Protein AF-A0A452XG24-F1 (afdb_monomer)

Foldseek 3Di:
DDAFDDDDVDDDDPDDFAFDKAFLVLDDPPQWDKDWKQFCVLCVVVNDDSIDIFTGHSFMFTPDGDPQKAQGTKDFRPPPDDQDQDPGPDDDDRHGPPDRITGAWMDHQLDTGGRGDSVVDPDCSVVVVSVCSVVVNPPDDPVVVVPPPDDDDDDDDDDDDDDDDDDDD

Organism: Aegilops tauschii subsp. strangulata (NCBI:txid200361)

Sequence (169 aa):
MLPAGQKLGGQELVGGLDCTVHRNFFGSQLQSFETELSVPMLADKEGGSNTCRGVFIRAPAILEVGSDVEILAECPVPSGRPSITIPSAEGVEEEVYTKDRVIVAVRQGNILATAFHPELTSDCRWHRFFLDMDKESHPKAFSALSLSSSSRDSAGGSKTKPFDLPIFE

Nearest PDB structures (foldseek):
  2nv2-assembly1_T  TM=8.763E-01  e=1.292E-08  Bacillus subtilis
  2nv0-assembly2_B  TM=8.586E-01  e=1.665E-08  Bacillus subtilis
  1r9g-assembly2_B  TM=8.005E-01  e=5.656E-09  Bacillus subtilis
  2nv0-assembly1_A  TM=8.490E-01  e=4.317E-08  Bacillus subtilis
  2ywb-assembly3_A  TM=6.575E-01  e=6.510E-02  Thermus thermophilus HB8

Mean predicted aligned error: 14.89 Å

Secondary structure (DSSP, 8-state):
-PPS---TTPPPP-----EEEETTTT-SSSSEEEEEEE-HHHHHHH-S-SEEEEEEES--EEEEE-TTPEEEEEEEPPTT---EEE--SSSS--EEE--SEEEEEEEETTEEEESS-GGGSS--HHHHHHHHHHHHH-TTTGGGTTTS-----------PPPPPPPPP-

Radius of gyration: 23.49 Å; Cα contacts (8 Å, |Δi|>4): 229; chains: 1; bounding box: 41×51×76 Å

Solvent-accessible surface area (backbone atoms only — not comparable to full-atom values): 10954 Å² total; per-residue (Å²): 135,80,81,75,82,78,54,96,90,57,80,86,74,93,68,89,66,64,57,34,72,41,76,47,62,61,42,88,93,50,27,65,50,74,47,79,27,58,25,54,70,54,18,74,73,71,54,75,58,49,52,46,76,40,38,30,65,58,22,44,34,40,82,46,67,41,94,77,45,45,80,58,29,49,40,77,50,68,98,85,65,70,69,46,70,48,85,52,98,66,92,76,60,78,51,61,59,80,64,62,55,40,40,37,25,38,36,34,92,84,45,78,49,64,37,42,42,54,83,84,46,93,61,57,56,67,60,51,52,57,62,50,38,59,60,70,77,46,88,69,69,66,70,71,66,75,72,76,84,81,86,84,83,87,89,82,90,80,82,90,75,85,85,83,78,87,83,83,132

InterPro domains:
  IPR002161 Pyridoxal 5'-phosphate synthase subunit PdxT/SNO [PF01174] (15-133)
  IPR002161 Pyridoxal 5'-phosphate synthase subunit PdxT/SNO [PS51130] (1-135)
  IPR002161 Pyridoxal 5'-phosphate synthase subunit PdxT/SNO [PTHR31559] (6-138)
  IPR029062 Class I glutamine amidotransferase-like [G3DSA:3.40.50.880] (3-144)
  IPR029062 Class I glutamine amidotransferase-like [SSF52317] (6-135)

Structure (mmCIF, N/CA/C/O backbone):
data_AF-A0A452XG24-F1
#
_entry.id   AF-A0A452XG24-F1
#
loop_
_atom_site.group_PDB
_atom_site.id
_atom_site.type_symbol
_atom_site.label_atom_id
_atom_site.label_alt_id
_atom_site.label_comp_id
_atom_site.label_asym_id
_atom_site.label_entity_id
_atom_site.label_seq_id
_atom_site.pdbx_PDB_ins_code
_atom_site.Cartn_x
_atom_site.Cartn_y
_atom_site.Cartn_z
_atom_site.occupancy
_atom_site.B_iso_or_equiv
_atom_site.auth_seq_id
_atom_site.auth_comp_id
_atom_site.auth_asym_id
_atom_site.auth_atom_id
_atom_site.pdbx_PDB_model_num
ATOM 1 N N . MET A 1 1 ? -15.590 -16.238 10.259 1.00 35.38 1 MET A N 1
ATOM 2 C CA . MET A 1 1 ? -15.118 -15.244 11.241 1.00 35.38 1 MET A CA 1
ATOM 3 C C . MET A 1 1 ? -15.160 -13.906 10.521 1.00 35.38 1 MET A C 1
ATOM 5 O O . MET A 1 1 ? -14.538 -13.801 9.475 1.00 35.38 1 MET A O 1
ATOM 9 N N . LEU A 1 2 ? -16.046 -12.990 10.922 1.00 34.31 2 LEU A N 1
ATOM 10 C CA . LEU A 1 2 ? -16.217 -11.699 10.239 1.00 34.31 2 LEU A CA 1
ATOM 11 C C . LEU A 1 2 ? -15.075 -10.758 10.659 1.00 34.31 2 LEU A C 1
ATOM 13 O O . LEU A 1 2 ? -14.756 -10.746 11.848 1.00 34.31 2 LEU A O 1
ATOM 17 N N . PRO A 1 3 ? -14.477 -9.977 9.743 1.00 39.91 3 PRO A N 1
ATOM 18 C CA . PRO A 1 3 ? -13.479 -8.981 10.115 1.00 39.91 3 PRO A CA 1
ATOM 19 C C . PRO A 1 3 ? -14.131 -7.905 10.997 1.00 39.91 3 PRO A C 1
ATOM 21 O O . PRO A 1 3 ? -15.153 -7.314 10.630 1.00 39.91 3 PRO A O 1
ATOM 24 N N . ALA A 1 4 ? -13.565 -7.692 12.185 1.00 41.59 4 ALA A N 1
ATOM 25 C CA . ALA A 1 4 ? -14.013 -6.679 13.133 1.00 41.59 4 ALA A CA 1
ATOM 26 C C . ALA A 1 4 ? -13.683 -5.269 12.602 1.00 41.59 4 ALA A C 1
ATOM 28 O O . ALA A 1 4 ? -12.598 -5.038 12.075 1.00 41.59 4 ALA A O 1
ATOM 29 N N . GLY A 1 5 ? -14.630 -4.327 12.717 1.00 45.47 5 GLY A N 1
ATOM 30 C CA . GLY A 1 5 ? -14.451 -2.930 12.278 1.00 45.47 5 GLY A CA 1
ATOM 31 C C . GLY A 1 5 ? -15.601 -2.318 11.464 1.00 45.47 5 GLY A C 1
ATOM 32 O O . GLY A 1 5 ? -15.473 -1.199 10.961 1.00 45.47 5 GLY A O 1
ATOM 33 N N . GLN A 1 6 ? -16.738 -3.004 11.311 1.00 48.28 6 GLN A N 1
ATOM 34 C CA . GLN A 1 6 ? -17.880 -2.448 10.578 1.00 48.28 6 GLN A CA 1
ATOM 35 C C . GLN A 1 6 ? -18.624 -1.398 11.416 1.00 48.28 6 GLN A C 1
ATOM 37 O O . GLN A 1 6 ? -19.313 -1.717 12.381 1.00 48.28 6 GLN A O 1
ATOM 42 N N . LYS A 1 7 ? -18.527 -0.125 11.019 1.00 40.31 7 LYS A N 1
ATOM 43 C CA . LYS A 1 7 ? -19.444 0.921 11.491 1.00 40.31 7 LYS A CA 1
ATOM 44 C C . LYS A 1 7 ? -20.829 0.674 10.882 1.00 40.31 7 LYS A C 1
ATOM 46 O O . LYS A 1 7 ? -20.923 0.395 9.689 1.00 40.31 7 LYS A O 1
ATOM 51 N N . LEU A 1 8 ? -21.896 0.810 11.672 1.00 34.62 8 LEU A N 1
ATOM 52 C CA . LEU A 1 8 ? -23.284 0.677 11.212 1.00 34.62 8 LEU A CA 1
ATOM 53 C C . LEU A 1 8 ? -23.539 1.655 10.040 1.00 34.62 8 LEU A C 1
ATOM 55 O O . LEU A 1 8 ? -23.457 2.870 10.221 1.00 34.62 8 LEU A O 1
ATOM 59 N N . GLY A 1 9 ? -23.772 1.129 8.832 1.00 48.59 9 GLY A N 1
ATOM 60 C CA . GLY A 1 9 ? -23.872 1.909 7.584 1.00 48.59 9 GLY A CA 1
ATOM 61 C C . GLY A 1 9 ? -22.586 1.988 6.741 1.00 48.59 9 GLY A C 1
ATOM 62 O O . GLY A 1 9 ? -22.521 2.774 5.797 1.00 48.59 9 GLY A O 1
ATOM 63 N N . GLY A 1 10 ? -21.552 1.215 7.081 1.00 54.09 10 GLY A N 1
ATOM 64 C CA . GLY A 1 10 ? -20.330 1.064 6.293 1.00 54.09 10 GLY A CA 1
ATOM 65 C C . GLY A 1 10 ? -20.538 0.236 5.023 1.00 54.09 10 GLY A C 1
ATOM 66 O O . GLY A 1 10 ? -21.443 -0.588 4.939 1.00 54.09 10 GLY A O 1
ATOM 67 N N . GLN A 1 11 ? -19.688 0.477 4.025 1.00 58.22 11 GLN A N 1
ATOM 68 C CA . GLN A 1 11 ? -19.668 -0.290 2.782 1.00 58.22 11 GLN A CA 1
ATOM 69 C C . GLN A 1 11 ? -19.337 -1.760 3.070 1.00 58.22 11 GLN A C 1
ATOM 71 O O . GLN A 1 11 ? -18.428 -2.040 3.852 1.00 58.22 11 GLN A O 1
ATOM 76 N N . GLU A 1 12 ? -20.066 -2.676 2.431 1.00 61.19 12 GLU A N 1
ATOM 77 C CA . GLU A 1 12 ? -19.795 -4.111 2.509 1.00 61.19 12 GLU A CA 1
ATOM 78 C C . GLU A 1 12 ? -18.369 -4.379 2.005 1.00 61.19 12 GLU A C 1
ATOM 80 O O . GLU A 1 12 ? -17.982 -3.945 0.915 1.00 61.19 12 GLU A O 1
ATOM 85 N N . LEU A 1 13 ? -17.550 -5.018 2.840 1.00 67.06 13 LEU A N 1
ATOM 86 C CA . LEU A 1 13 ? -16.176 -5.347 2.486 1.00 67.06 13 LEU A CA 1
ATOM 87 C C . LEU A 1 13 ? -16.198 -6.577 1.579 1.00 67.06 13 LEU A C 1
ATOM 89 O O . LEU A 1 13 ? -16.793 -7.590 1.931 1.00 67.06 13 LEU A O 1
ATOM 93 N N . VAL A 1 14 ? -15.482 -6.511 0.454 1.00 67.31 14 VAL A N 1
ATOM 94 C CA . VAL A 1 14 ? -15.277 -7.663 -0.447 1.00 67.31 14 VAL A CA 1
ATOM 95 C C . VAL A 1 14 ? -14.640 -8.851 0.299 1.00 67.31 14 VAL A C 1
ATOM 97 O O . VAL A 1 14 ? -14.833 -10.003 -0.082 1.00 67.31 14 VAL A O 1
ATOM 100 N N . GLY A 1 15 ? -13.924 -8.580 1.397 1.00 71.50 15 GLY A N 1
ATOM 101 C CA . GLY A 1 15 ? -13.184 -9.581 2.161 1.00 71.50 15 GLY A CA 1
ATOM 102 C C . GLY A 1 15 ? -11.896 -10.006 1.452 1.00 71.50 15 GLY A C 1
ATOM 103 O O . GLY A 1 15 ? -11.463 -9.372 0.492 1.00 71.50 15 GLY A O 1
ATOM 104 N N . GLY A 1 16 ? -11.258 -11.065 1.952 1.00 79.31 16 GLY A N 1
ATOM 105 C CA . GLY A 1 16 ? -10.066 -11.674 1.343 1.00 79.31 16 GLY A CA 1
ATOM 106 C C . GLY A 1 16 ? -8.720 -11.223 1.918 1.00 79.31 16 GLY A C 1
ATOM 107 O O . GLY A 1 16 ? -7.745 -11.946 1.756 1.00 79.31 16 GLY A O 1
ATOM 108 N N . LEU A 1 17 ? -8.674 -10.095 2.632 1.00 85.69 17 LEU A N 1
ATOM 109 C CA . LEU A 1 17 ? -7.502 -9.651 3.387 1.00 85.69 17 LEU A CA 1
ATOM 110 C C . LEU A 1 17 ? -7.834 -9.615 4.884 1.00 85.69 17 LEU A C 1
ATOM 112 O O . LEU A 1 17 ? -8.725 -8.875 5.302 1.00 85.69 17 LEU A O 1
ATOM 116 N N . ASP A 1 18 ? -7.132 -10.420 5.675 1.00 86.69 18 ASP A N 1
ATOM 117 C CA . ASP A 1 18 ? -7.315 -10.547 7.121 1.00 86.69 18 ASP A CA 1
ATOM 118 C C . ASP A 1 18 ? -6.540 -9.448 7.859 1.00 86.69 18 ASP A C 1
ATOM 120 O O . ASP A 1 18 ? -5.445 -9.654 8.381 1.00 86.69 18 ASP A O 1
ATOM 124 N N . CYS A 1 19 ? -7.068 -8.225 7.823 1.00 85.81 19 CYS A N 1
ATOM 125 C CA . CYS A 1 19 ? -6.462 -7.087 8.505 1.00 85.81 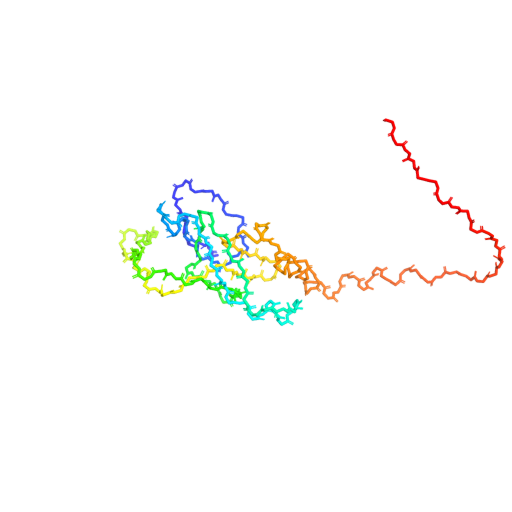19 CYS A CA 1
ATOM 126 C C . CYS A 1 19 ? -7.500 -6.096 9.037 1.00 85.81 19 CYS A C 1
ATOM 128 O O . CYS A 1 19 ? -8.563 -5.896 8.441 1.00 85.81 19 CYS A O 1
ATOM 130 N N . THR A 1 20 ? -7.138 -5.411 10.118 1.00 85.69 20 THR A N 1
ATOM 131 C CA . THR A 1 20 ? -7.930 -4.335 10.716 1.00 85.69 20 THR A CA 1
ATOM 132 C C . THR A 1 20 ? -7.438 -2.993 10.188 1.00 85.69 20 THR A C 1
ATOM 134 O O . THR A 1 20 ? -6.280 -2.620 10.386 1.00 85.69 20 THR A O 1
ATOM 137 N N . VAL A 1 21 ? -8.321 -2.240 9.526 1.00 85.00 21 VAL A N 1
ATOM 138 C CA . VAL A 1 21 ? -7.984 -0.960 8.883 1.00 85.00 21 VAL A CA 1
ATOM 139 C C . VAL A 1 21 ? -8.711 0.201 9.551 1.00 85.00 21 VAL A C 1
ATOM 141 O O . VAL A 1 21 ? -9.933 0.193 9.682 1.00 85.00 21 VAL A O 1
ATOM 144 N N . HIS A 1 22 ? -7.973 1.263 9.875 1.00 82.19 22 HIS A N 1
ATOM 145 C CA . HIS A 1 22 ? -8.528 2.536 10.317 1.00 82.19 22 HIS A CA 1
ATOM 146 C C . HIS A 1 22 ? -8.469 3.579 9.196 1.00 82.19 22 HIS A C 1
ATOM 148 O O . HIS A 1 22 ? -7.405 3.918 8.672 1.00 82.19 22 HIS A O 1
ATOM 154 N N . ARG A 1 23 ? -9.625 4.133 8.823 1.00 80.50 23 ARG A N 1
ATOM 155 C CA . ARG A 1 23 ? -9.719 5.150 7.760 1.00 80.50 23 ARG A CA 1
ATOM 156 C C . ARG A 1 23 ? -9.167 6.493 8.240 1.00 80.50 23 ARG A C 1
ATOM 158 O O . ARG A 1 23 ? -9.362 6.855 9.396 1.00 80.50 23 ARG A O 1
ATOM 165 N N . ASN A 1 24 ? -8.542 7.256 7.339 1.00 73.88 24 ASN A N 1
ATOM 166 C CA . ASN A 1 24 ? -8.026 8.607 7.612 1.00 73.88 24 ASN A CA 1
ATOM 167 C C . ASN A 1 24 ? -7.149 8.692 8.878 1.00 73.88 24 ASN A C 1
ATOM 169 O O . ASN A 1 24 ? -7.221 9.671 9.622 1.00 73.88 24 ASN A O 1
ATOM 173 N N . PHE A 1 25 ? -6.334 7.664 9.125 1.00 75.19 25 PHE A N 1
ATOM 174 C CA . PHE A 1 25 ? -5.524 7.523 10.339 1.00 75.19 25 PHE A CA 1
ATOM 175 C C . PHE A 1 25 ? -4.606 8.727 10.583 1.00 75.19 25 PHE A C 1
ATOM 177 O O . PHE A 1 25 ? -4.416 9.171 11.709 1.00 75.19 25 PHE A O 1
ATOM 184 N N . PHE A 1 26 ? -4.096 9.328 9.510 1.00 71.19 26 PHE A N 1
ATOM 185 C CA . PHE A 1 26 ? -3.144 10.431 9.584 1.00 71.19 26 PHE A CA 1
ATOM 186 C C . PHE A 1 26 ? -3.775 11.806 9.930 1.00 71.19 26 PHE A C 1
ATOM 188 O O . PHE A 1 26 ? -3.039 12.765 10.164 1.00 71.19 26 PHE A O 1
ATOM 195 N N . GLY A 1 27 ? -5.102 11.922 10.064 1.00 66.56 27 GLY A N 1
ATOM 196 C CA . GLY A 1 27 ? -5.768 13.152 10.526 1.00 66.56 27 GLY A CA 1
ATOM 197 C C . GLY A 1 27 ? -5.805 14.294 9.497 1.00 66.56 27 GLY A C 1
ATOM 198 O O . GLY A 1 27 ? -5.279 14.170 8.396 1.00 66.56 27 GLY A O 1
ATOM 199 N N . SER A 1 28 ? -6.471 15.410 9.834 1.00 61.03 28 SER A N 1
ATOM 200 C CA . SER A 1 28 ? -6.867 16.464 8.876 1.00 61.03 28 SER A CA 1
ATOM 201 C C . SER A 1 28 ? -5.769 17.426 8.421 1.00 61.03 28 SER A C 1
ATOM 203 O O . SER A 1 28 ? -5.826 17.923 7.301 1.00 61.03 28 SER A O 1
ATOM 205 N N . GLN A 1 29 ? -4.763 17.681 9.254 1.00 57.50 29 GLN A N 1
ATOM 206 C CA . GLN A 1 29 ? -3.684 18.621 8.923 1.00 57.50 29 GLN A CA 1
ATOM 207 C C . GLN A 1 29 ? -2.568 17.989 8.088 1.00 57.50 29 GLN A C 1
ATOM 209 O O . GLN A 1 29 ? -1.810 18.692 7.433 1.00 57.50 29 GLN A O 1
ATOM 214 N N . LEU A 1 30 ? -2.466 16.661 8.104 1.00 57.66 30 LEU A N 1
ATOM 215 C CA . LEU A 1 30 ? -1.369 15.908 7.497 1.00 57.66 30 LEU A CA 1
ATOM 216 C C . LEU A 1 30 ? -1.905 14.824 6.558 1.00 57.66 30 LEU A C 1
ATOM 218 O O . LEU A 1 30 ? -1.336 13.743 6.431 1.00 57.66 30 LEU A O 1
ATOM 222 N N . GLN A 1 31 ? -3.039 15.129 5.927 1.00 65.62 31 GLN A N 1
ATOM 223 C CA . GLN A 1 31 ? -3.742 14.246 5.002 1.00 65.62 31 GLN A CA 1
ATOM 224 C C . GLN A 1 31 ? -2.887 13.887 3.797 1.00 65.62 31 GLN A C 1
ATOM 226 O O . GLN A 1 31 ? -3.055 12.797 3.268 1.00 65.62 31 GLN A O 1
ATOM 231 N N . SER A 1 32 ? -1.982 14.774 3.392 1.00 79.06 32 SER A N 1
ATOM 232 C CA . SER A 1 32 ? -1.082 14.542 2.275 1.00 79.06 32 SER A CA 1
ATOM 233 C C . SER A 1 32 ? 0.351 14.726 2.734 1.00 79.06 32 SER A C 1
ATOM 235 O O . SER A 1 32 ? 0.727 15.815 3.166 1.00 79.06 32 SER A O 1
ATOM 237 N N . PHE A 1 33 ? 1.139 13.662 2.683 1.00 86.50 33 PHE A N 1
ATOM 238 C CA . PHE A 1 33 ? 2.563 13.724 2.974 1.00 86.50 33 PHE A CA 1
ATOM 239 C C . PHE A 1 33 ? 3.298 12.637 2.209 1.00 86.50 33 PHE A C 1
ATOM 241 O O . PHE A 1 33 ? 2.707 11.703 1.667 1.00 86.50 33 PHE A O 1
ATOM 248 N N . GLU A 1 34 ? 4.612 12.772 2.186 1.00 89.75 34 GLU A N 1
ATOM 249 C CA . GLU A 1 34 ? 5.490 11.834 1.520 1.00 89.75 34 GLU A CA 1
ATOM 250 C C . GLU A 1 34 ? 6.594 11.428 2.484 1.00 89.75 34 GLU A C 1
ATOM 252 O O . GLU A 1 34 ? 7.087 12.252 3.255 1.00 89.75 34 GLU A O 1
ATOM 257 N N . THR A 1 35 ? 6.962 10.153 2.464 1.00 89.94 35 THR A N 1
ATOM 258 C CA . THR A 1 35 ? 8.037 9.626 3.308 1.00 89.94 35 THR A CA 1
ATOM 259 C C . THR A 1 35 ? 8.760 8.496 2.600 1.00 89.94 35 THR A C 1
ATOM 261 O O . THR A 1 35 ? 8.202 7.830 1.726 1.00 89.94 35 THR A O 1
ATOM 264 N N . GLU A 1 36 ? 10.003 8.251 2.995 1.00 91.94 36 GLU A N 1
ATOM 265 C CA . GLU A 1 36 ? 10.700 7.034 2.603 1.00 91.94 36 GLU A CA 1
ATOM 266 C C . GLU A 1 36 ? 10.232 5.866 3.476 1.00 91.94 36 GLU A C 1
ATOM 268 O O . GLU A 1 36 ? 10.172 5.966 4.703 1.00 91.94 36 GLU A O 1
ATOM 273 N N . LEU A 1 37 ? 9.871 4.767 2.822 1.00 91.50 37 LEU A N 1
ATOM 274 C CA . LEU A 1 37 ? 9.465 3.507 3.429 1.00 91.50 37 LEU A CA 1
ATOM 275 C C . LEU A 1 37 ? 10.593 2.500 3.262 1.00 91.50 37 LEU A C 1
ATOM 277 O O . LEU A 1 37 ? 11.157 2.380 2.176 1.00 91.50 37 LEU A O 1
ATOM 281 N N . SER A 1 38 ? 10.901 1.761 4.323 1.00 91.25 38 SER A N 1
ATOM 282 C CA . SER A 1 38 ? 11.864 0.660 4.267 1.00 91.25 38 SER A CA 1
ATOM 283 C C . SER A 1 38 ? 11.194 -0.574 3.669 1.00 91.25 38 SER A C 1
ATOM 285 O O . SER A 1 38 ? 10.233 -1.083 4.240 1.00 91.25 38 SER A O 1
ATOM 287 N N . VAL A 1 39 ? 11.713 -1.052 2.539 1.00 90.06 39 VAL A N 1
ATOM 288 C CA . VAL A 1 39 ? 11.177 -2.167 1.742 1.00 90.06 39 VAL A CA 1
ATOM 289 C C . VAL A 1 39 ? 12.298 -3.093 1.244 1.00 90.06 39 VAL A C 1
ATOM 291 O O . VAL A 1 39 ? 12.519 -3.217 0.038 1.00 90.06 39 VAL A O 1
ATOM 294 N N . PRO A 1 40 ? 13.035 -3.760 2.151 1.00 87.38 40 PRO A N 1
ATOM 295 C CA . PRO A 1 40 ? 14.148 -4.632 1.763 1.00 87.38 40 PRO A CA 1
ATOM 296 C C . PRO A 1 40 ? 13.692 -5.775 0.845 1.00 87.38 40 PRO A C 1
ATOM 298 O O . PRO A 1 40 ? 14.329 -6.041 -0.164 1.00 87.38 40 PRO A O 1
ATOM 301 N N . MET A 1 41 ? 12.517 -6.350 1.110 1.00 86.88 41 MET A N 1
ATOM 302 C CA . MET A 1 41 ? 11.935 -7.431 0.307 1.00 86.88 41 MET A CA 1
ATOM 303 C C . MET A 1 41 ? 11.742 -7.042 -1.166 1.00 86.88 41 MET A C 1
ATOM 305 O O . MET A 1 41 ? 11.981 -7.838 -2.075 1.00 86.88 41 MET A O 1
ATOM 309 N N . LEU A 1 42 ? 11.358 -5.787 -1.411 1.00 85.50 42 LEU A N 1
ATOM 310 C CA . LEU A 1 42 ? 11.176 -5.269 -2.761 1.00 85.50 42 LEU A CA 1
ATOM 311 C C . LEU A 1 42 ? 12.519 -5.075 -3.476 1.00 85.50 42 LEU A C 1
ATOM 313 O O . LEU A 1 42 ? 12.613 -5.312 -4.677 1.00 85.50 42 LEU A O 1
ATOM 317 N N . ALA A 1 43 ? 13.558 -4.669 -2.743 1.00 85.88 43 ALA A N 1
ATOM 318 C CA . ALA A 1 43 ? 14.914 -4.575 -3.274 1.00 85.88 43 ALA A CA 1
ATOM 319 C C . ALA A 1 43 ? 15.497 -5.957 -3.601 1.00 85.88 43 ALA A C 1
ATOM 321 O O . ALA A 1 43 ? 16.151 -6.101 -4.631 1.00 85.88 43 ALA A O 1
ATOM 322 N N . ASP A 1 44 ? 15.207 -6.973 -2.787 1.00 85.81 44 ASP A N 1
ATOM 323 C CA . ASP A 1 44 ? 15.666 -8.344 -3.022 1.00 85.81 44 ASP A CA 1
ATOM 324 C C . ASP A 1 44 ? 15.033 -8.966 -4.278 1.00 85.81 44 ASP A C 1
ATOM 326 O O . ASP A 1 44 ? 15.703 -9.691 -5.014 1.00 85.81 44 ASP A O 1
ATOM 330 N N . LYS A 1 45 ? 13.752 -8.674 -4.551 1.00 83.62 45 LYS A N 1
ATOM 331 C CA . LYS A 1 45 ? 13.034 -9.216 -5.718 1.00 83.62 45 LYS A CA 1
ATOM 332 C C . LYS A 1 45 ? 13.251 -8.431 -7.008 1.00 83.62 45 LYS A C 1
ATOM 334 O O . LYS A 1 45 ? 13.530 -9.021 -8.045 1.00 83.62 45 LYS A O 1
ATOM 339 N N . GLU A 1 46 ? 13.110 -7.110 -6.952 1.00 84.62 46 GLU A N 1
ATOM 340 C CA . GLU A 1 46 ? 13.120 -6.247 -8.143 1.00 84.62 46 GLU A CA 1
ATOM 341 C C . GLU A 1 46 ? 14.478 -5.574 -8.390 1.00 84.62 46 GLU A C 1
ATOM 343 O O . GLU A 1 46 ? 14.695 -4.956 -9.436 1.00 84.62 46 GLU A O 1
ATOM 348 N N . GLY A 1 47 ? 15.395 -5.656 -7.422 1.00 80.62 47 GLY A N 1
ATOM 349 C CA . GLY A 1 47 ? 16.618 -4.862 -7.393 1.00 80.62 47 GLY A CA 1
ATOM 350 C C . GLY A 1 47 ? 16.381 -3.407 -6.962 1.00 80.62 47 GLY A C 1
ATOM 351 O O . GLY A 1 47 ? 15.266 -2.878 -6.970 1.00 80.62 47 GLY A O 1
ATOM 352 N N . GLY A 1 48 ? 17.463 -2.718 -6.588 1.00 83.69 48 GLY A N 1
ATOM 353 C CA . GLY A 1 48 ? 17.459 -1.281 -6.287 1.00 83.69 48 GLY A CA 1
ATOM 354 C C . GLY A 1 48 ? 17.675 -0.942 -4.809 1.00 83.69 48 GLY A C 1
ATOM 355 O O . GLY A 1 48 ? 18.338 -1.676 -4.086 1.00 83.69 48 GLY A O 1
ATOM 356 N N . SER A 1 49 ? 17.169 0.221 -4.379 1.00 87.25 49 SER A N 1
ATOM 357 C CA . SER A 1 49 ? 17.325 0.718 -3.001 1.00 87.25 49 SER A CA 1
ATOM 358 C C . SER A 1 49 ? 16.432 -0.042 -2.019 1.00 87.25 49 SER A C 1
ATOM 360 O O . SER A 1 49 ? 15.277 -0.317 -2.328 1.00 87.25 49 SER A O 1
ATOM 362 N N . ASN A 1 50 ? 16.893 -0.258 -0.787 1.00 89.69 50 ASN A N 1
ATOM 363 C CA . ASN A 1 50 ? 16.073 -0.821 0.298 1.00 89.69 50 ASN A CA 1
ATOM 364 C C . ASN A 1 50 ? 14.967 0.130 0.782 1.00 89.69 50 ASN A C 1
ATOM 366 O O . ASN A 1 50 ? 14.242 -0.192 1.721 1.00 89.69 50 ASN A O 1
ATOM 370 N N . THR A 1 51 ? 14.845 1.307 0.170 1.00 92.50 51 THR A N 1
ATOM 371 C CA . THR A 1 51 ? 13.799 2.285 0.442 1.00 92.50 51 THR A CA 1
ATOM 372 C C . THR A 1 51 ? 12.975 2.580 -0.806 1.00 92.50 51 THR A C 1
ATOM 374 O O . THR A 1 51 ? 13.475 2.511 -1.932 1.00 92.50 51 THR A O 1
ATOM 377 N N . CYS A 1 52 ? 11.702 2.923 -0.615 1.00 90.25 52 CYS A N 1
ATOM 378 C CA . CYS A 1 52 ? 10.834 3.464 -1.658 1.00 90.25 52 CYS A CA 1
ATOM 379 C C . CYS A 1 52 ? 10.089 4.698 -1.146 1.00 90.25 52 CYS A C 1
ATOM 381 O O . CYS A 1 52 ? 9.753 4.791 0.034 1.00 90.25 52 CYS A O 1
ATOM 383 N N . ARG A 1 53 ? 9.778 5.634 -2.040 1.00 93.00 53 ARG A N 1
ATOM 384 C CA . ARG A 1 53 ? 8.978 6.813 -1.700 1.00 93.00 53 ARG A CA 1
ATOM 385 C C . ARG A 1 53 ? 7.502 6.422 -1.614 1.00 93.00 53 ARG A C 1
ATOM 387 O O . ARG A 1 53 ? 6.939 5.939 -2.589 1.00 93.00 53 ARG A O 1
ATOM 394 N N . GLY A 1 54 ? 6.884 6.621 -0.455 1.00 92.06 54 GLY A N 1
ATOM 395 C CA . GLY A 1 54 ? 5.450 6.445 -0.244 1.00 92.06 54 GLY A CA 1
ATOM 396 C C . GLY A 1 54 ? 4.736 7.793 -0.268 1.00 92.06 54 GLY A C 1
ATOM 397 O O . GLY A 1 54 ? 5.050 8.663 0.545 1.00 92.06 54 GLY A O 1
ATOM 398 N N . VAL A 1 55 ? 3.781 7.959 -1.186 1.00 92.25 55 VAL A N 1
ATOM 399 C CA . VAL A 1 55 ? 2.924 9.152 -1.286 1.00 92.25 55 VAL A CA 1
ATOM 400 C C . VAL A 1 55 ? 1.582 8.851 -0.627 1.00 92.25 55 VAL A C 1
ATOM 402 O O . VAL A 1 55 ? 0.812 8.025 -1.113 1.00 92.25 55 VAL A O 1
ATOM 405 N N . PHE A 1 56 ? 1.289 9.505 0.490 1.00 89.81 56 PHE A N 1
ATOM 406 C CA . PHE A 1 56 ? 0.089 9.265 1.287 1.00 89.81 56 PHE A CA 1
ATOM 407 C C . PHE A 1 56 ? -0.910 10.388 1.042 1.00 89.81 56 PHE A C 1
ATOM 409 O O . PHE A 1 56 ? -0.566 11.545 1.250 1.00 89.81 56 PHE A O 1
ATOM 416 N N . ILE A 1 57 ? -2.139 10.061 0.625 1.00 86.62 57 ILE A N 1
ATOM 417 C CA . ILE A 1 57 ? -3.228 11.031 0.428 1.00 86.62 57 ILE A CA 1
ATOM 418 C C . ILE A 1 57 ? -4.487 10.499 1.107 1.00 86.62 57 ILE A C 1
ATOM 420 O O . ILE A 1 57 ? -5.076 9.514 0.677 1.00 86.62 57 ILE A O 1
ATOM 424 N N . ARG A 1 58 ? -4.903 11.159 2.191 1.00 83.75 58 ARG A N 1
ATOM 425 C CA . ARG A 1 58 ? -5.977 10.727 3.103 1.00 83.75 58 ARG A CA 1
ATOM 426 C C . ARG A 1 58 ? -5.874 9.235 3.427 1.00 83.75 58 ARG A C 1
ATOM 428 O O . ARG A 1 58 ? -6.867 8.508 3.436 1.00 83.75 58 ARG A O 1
ATOM 435 N N . ALA A 1 59 ? -4.642 8.796 3.659 1.00 83.81 59 ALA A N 1
ATOM 436 C CA . ALA A 1 59 ? -4.325 7.388 3.729 1.00 83.81 59 ALA A CA 1
ATOM 437 C C . ALA A 1 59 ? -4.996 6.716 4.940 1.00 83.81 59 ALA A C 1
ATOM 439 O O . ALA A 1 59 ? -5.050 7.301 6.035 1.00 83.81 59 ALA A O 1
ATOM 440 N N . PRO A 1 60 ? -5.516 5.491 4.767 1.00 86.38 60 PRO A N 1
ATOM 441 C CA . PRO A 1 60 ? -5.841 4.634 5.892 1.00 86.38 60 PRO A CA 1
ATOM 442 C C . PRO A 1 60 ? -4.556 4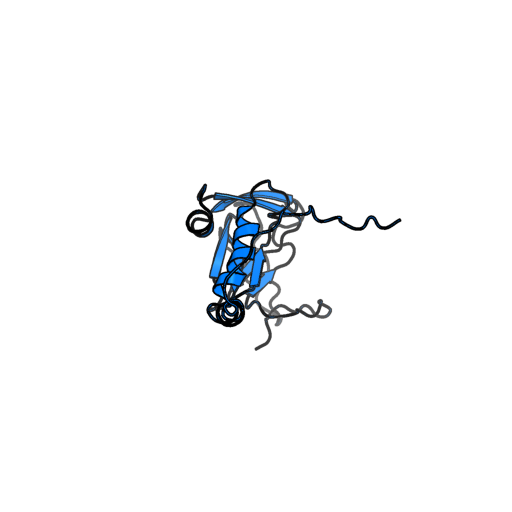.132 6.569 1.00 86.38 60 PRO A C 1
ATOM 444 O O . PRO A 1 60 ? -3.446 4.360 6.092 1.00 86.38 60 PRO A O 1
ATOM 447 N N . ALA A 1 61 ? -4.715 3.419 7.674 1.00 85.75 61 ALA A N 1
ATOM 448 C CA . ALA A 1 61 ? -3.649 2.655 8.302 1.00 85.75 61 ALA A CA 1
ATOM 449 C C . ALA A 1 61 ? -4.133 1.260 8.665 1.00 85.75 61 ALA A C 1
ATOM 451 O O . ALA A 1 61 ? -5.294 1.093 9.045 1.00 85.75 61 ALA A O 1
ATOM 452 N N . ILE A 1 62 ? -3.230 0.288 8.597 1.00 88.88 62 ILE A N 1
ATOM 453 C CA . ILE A 1 62 ? -3.477 -1.064 9.086 1.00 88.88 62 ILE A CA 1
ATOM 454 C C . ILE A 1 62 ? -2.980 -1.130 10.533 1.00 88.88 62 ILE A C 1
ATOM 456 O O . ILE A 1 62 ? -1.824 -0.812 10.817 1.00 88.88 62 ILE A O 1
ATOM 460 N N . LEU A 1 63 ? -3.878 -1.495 11.443 1.00 86.31 63 LEU A N 1
ATOM 461 C CA . LEU A 1 63 ? -3.608 -1.573 12.880 1.00 86.31 63 LEU A CA 1
ATOM 462 C C . LEU A 1 63 ? -3.134 -2.969 13.281 1.00 86.31 63 LEU A C 1
ATOM 464 O O . LEU A 1 63 ? -2.208 -3.115 14.081 1.00 86.31 63 LEU A O 1
ATOM 468 N N . GLU A 1 64 ? -3.770 -3.978 12.690 1.00 85.69 64 GLU A N 1
ATOM 469 C CA . GLU A 1 64 ? -3.558 -5.389 12.983 1.00 85.69 64 GLU A CA 1
ATOM 470 C C . GLU A 1 64 ? -3.672 -6.214 11.709 1.00 85.69 64 GLU A C 1
ATOM 472 O O . GLU A 1 64 ? -4.379 -5.845 10.765 1.00 85.69 64 GLU A O 1
ATOM 477 N N . VAL A 1 65 ? -2.972 -7.339 11.701 1.00 89.50 65 VAL A N 1
ATOM 478 C CA . VAL A 1 65 ? -2.930 -8.291 10.596 1.00 89.50 65 VAL A CA 1
ATOM 479 C C . VAL A 1 65 ? -3.066 -9.706 11.153 1.00 89.50 65 VAL A C 1
ATOM 481 O O . VAL A 1 65 ? -2.573 -9.989 12.248 1.00 89.50 65 VAL A O 1
ATOM 484 N N . GLY A 1 66 ? -3.738 -10.583 10.413 1.00 88.62 66 GLY A N 1
ATOM 485 C CA . GLY A 1 66 ? -3.827 -12.007 10.719 1.00 88.62 66 GLY A CA 1
ATOM 486 C C . GLY A 1 66 ? -2.502 -12.741 10.501 1.00 88.62 66 GLY A C 1
ATOM 487 O O . GLY A 1 66 ? -1.551 -12.200 9.938 1.00 88.62 66 GLY A O 1
ATOM 488 N N . SER A 1 67 ? -2.437 -14.008 10.918 1.00 88.19 67 SER A N 1
ATOM 489 C CA . SER A 1 67 ? -1.218 -14.830 10.816 1.00 88.19 67 SER A CA 1
ATOM 490 C C . SER A 1 67 ? -0.770 -15.107 9.380 1.00 88.19 67 SER A C 1
ATOM 492 O O . SER A 1 67 ? 0.414 -15.329 9.140 1.00 88.19 67 SER A O 1
ATOM 494 N N . ASP A 1 68 ? -1.711 -15.098 8.437 1.00 87.62 68 ASP A N 1
ATOM 495 C CA . ASP A 1 68 ? -1.465 -15.429 7.030 1.00 87.62 68 ASP A CA 1
ATOM 496 C C . ASP A 1 68 ? -1.085 -14.196 6.190 1.00 87.62 68 ASP A C 1
ATOM 498 O O . ASP A 1 68 ? -0.913 -14.293 4.972 1.00 87.62 68 ASP A O 1
ATOM 502 N N . VAL A 1 69 ? -0.982 -13.026 6.828 1.00 91.31 69 VAL A N 1
ATOM 503 C CA . VAL A 1 69 ? -0.690 -11.749 6.178 1.00 91.31 69 VAL A CA 1
ATOM 504 C C . VAL A 1 69 ? 0.775 -11.381 6.377 1.00 91.31 69 VAL A C 1
ATOM 506 O O . VAL A 1 69 ? 1.269 -11.231 7.492 1.00 91.31 69 VAL A O 1
ATOM 509 N N . GLU A 1 70 ? 1.470 -11.174 5.267 1.00 92.00 70 GLU A N 1
ATOM 510 C CA . GLU A 1 70 ? 2.848 -10.707 5.231 1.00 92.00 70 GLU A CA 1
ATOM 511 C C . GLU A 1 70 ? 2.883 -9.172 5.268 1.00 92.00 70 GLU A C 1
ATOM 513 O O . GLU A 1 70 ? 2.277 -8.500 4.429 1.00 92.00 70 GLU A O 1
ATOM 518 N N . ILE A 1 71 ? 3.613 -8.602 6.227 1.00 93.62 71 ILE A N 1
ATOM 519 C CA . ILE A 1 71 ? 3.858 -7.156 6.300 1.00 93.62 71 ILE A CA 1
ATOM 520 C C . ILE A 1 71 ? 5.013 -6.806 5.361 1.00 93.62 71 ILE A C 1
ATOM 522 O O . ILE A 1 71 ? 6.126 -7.300 5.528 1.00 93.62 71 ILE A O 1
ATOM 526 N N . LEU A 1 72 ? 4.758 -5.918 4.398 1.00 92.81 72 LEU A N 1
ATOM 527 C CA . LEU A 1 72 ? 5.746 -5.514 3.394 1.00 92.81 72 LEU A CA 1
ATOM 528 C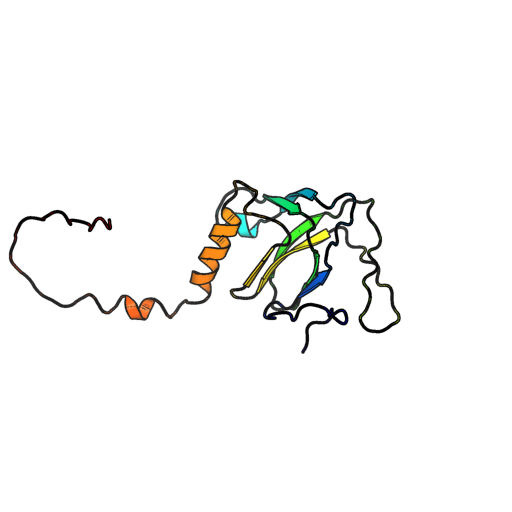 C . LEU A 1 72 ? 6.399 -4.165 3.703 1.00 92.81 72 LEU A C 1
ATOM 530 O O . LEU A 1 72 ? 7.554 -3.947 3.337 1.00 92.81 72 LEU A O 1
ATOM 534 N N . ALA A 1 73 ? 5.665 -3.243 4.335 1.00 93.31 73 ALA A N 1
ATOM 535 C CA . ALA A 1 73 ? 6.184 -1.922 4.675 1.00 93.31 73 ALA 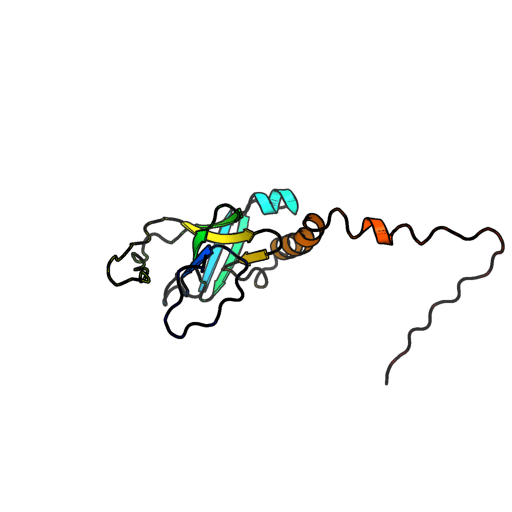A CA 1
ATOM 536 C C . ALA A 1 73 ? 5.489 -1.304 5.892 1.00 93.31 73 ALA A C 1
ATOM 538 O O . ALA A 1 73 ? 4.269 -1.406 6.067 1.00 93.31 73 ALA A O 1
ATOM 539 N N . GLU A 1 74 ? 6.276 -0.555 6.660 1.00 92.19 74 GLU A N 1
ATOM 540 C CA . GLU A 1 74 ? 5.817 0.271 7.772 1.00 92.19 74 GLU A CA 1
ATOM 541 C C . GLU A 1 74 ? 6.229 1.732 7.574 1.00 92.19 74 GLU A C 1
ATOM 543 O O . GLU A 1 74 ? 7.323 2.035 7.090 1.00 92.19 74 GLU A O 1
ATOM 548 N N . CYS A 1 75 ? 5.357 2.643 7.992 1.00 88.62 75 CYS A N 1
ATOM 549 C CA . CYS A 1 75 ? 5.591 4.078 7.989 1.00 88.62 75 CYS A CA 1
ATOM 550 C C . CYS A 1 75 ? 5.844 4.566 9.422 1.00 88.62 75 CYS A C 1
ATOM 552 O O . CYS A 1 75 ? 5.074 4.207 10.318 1.00 88.62 75 CYS A O 1
ATOM 554 N N . PRO A 1 76 ? 6.863 5.410 9.665 1.00 84.69 76 PRO A N 1
ATOM 555 C CA . PRO A 1 76 ? 7.002 6.089 10.946 1.00 84.69 76 PRO A CA 1
ATOM 556 C C . PRO A 1 76 ? 5.832 7.056 11.163 1.00 84.69 76 PRO A C 1
ATOM 558 O O . PRO A 1 76 ? 5.443 7.801 10.260 1.00 84.69 76 PRO A O 1
ATOM 561 N N . VAL A 1 77 ? 5.271 7.052 12.368 1.00 76.75 77 VAL A N 1
ATOM 562 C CA . VAL A 1 77 ? 4.256 8.015 12.794 1.00 76.75 77 VAL A CA 1
ATOM 563 C C . VAL A 1 77 ? 4.991 9.203 13.428 1.00 76.75 77 VAL A C 1
ATOM 565 O O . VAL A 1 77 ? 5.758 9.008 14.369 1.00 76.75 77 VAL A O 1
ATOM 568 N N . PRO A 1 78 ? 4.828 10.443 12.928 1.00 67.56 78 PRO A N 1
ATOM 569 C CA . PRO A 1 78 ? 5.546 11.591 13.478 1.00 67.56 78 PRO A CA 1
ATOM 570 C C . PRO A 1 78 ? 5.151 11.843 14.941 1.00 67.56 78 PRO A C 1
ATOM 572 O O . PRO A 1 78 ? 3.962 11.891 15.259 1.00 67.56 78 PRO A O 1
ATOM 575 N N . SER A 1 79 ? 6.152 12.055 15.804 1.00 55.28 79 SER A N 1
ATOM 576 C CA . SER A 1 79 ? 6.099 12.051 17.282 1.00 55.28 79 SER A CA 1
ATOM 577 C C . SER A 1 79 ? 5.291 13.180 17.958 1.00 55.28 79 SER A C 1
ATOM 579 O O . SER A 1 79 ? 5.571 13.559 19.088 1.00 55.28 79 SER A O 1
ATOM 581 N N . GLY A 1 80 ? 4.283 13.737 17.291 1.00 55.88 80 GLY A N 1
ATOM 582 C CA . GLY A 1 80 ? 3.407 14.793 17.815 1.00 55.88 80 GLY A CA 1
ATOM 583 C C . GLY A 1 80 ? 1.934 14.594 17.458 1.00 55.88 80 GLY A C 1
ATOM 584 O O . GLY A 1 80 ? 1.178 15.562 17.436 1.00 55.88 80 GLY A O 1
ATOM 585 N N . ARG A 1 81 ? 1.533 13.365 17.106 1.00 57.59 81 ARG A N 1
ATOM 586 C CA . ARG A 1 81 ? 0.174 13.025 16.662 1.00 57.59 81 ARG A CA 1
ATOM 587 C C . ARG A 1 81 ? -0.580 12.153 17.668 1.00 57.59 81 ARG A C 1
ATOM 589 O O . ARG A 1 81 ? 0.053 11.534 18.517 1.00 57.59 81 ARG A O 1
ATOM 596 N N . PRO A 1 82 ? -1.926 12.193 17.623 1.00 53.75 82 PRO A N 1
ATOM 597 C CA . PRO A 1 82 ? -2.752 11.839 18.760 1.00 53.75 82 PRO A CA 1
ATOM 598 C C . PRO A 1 82 ? -2.668 10.346 19.040 1.00 53.75 82 PRO A C 1
ATOM 600 O O . PRO A 1 82 ? -2.585 9.536 18.123 1.00 53.75 82 PRO A O 1
ATOM 603 N N . SER A 1 83 ? -2.786 10.009 20.316 1.00 52.97 83 SER A N 1
ATOM 604 C CA . SER A 1 83 ? -3.489 8.820 20.767 1.00 52.97 83 SER A CA 1
ATOM 605 C C . SER A 1 83 ? -4.753 8.634 19.919 1.00 52.97 83 SER A C 1
ATOM 607 O O . SER A 1 83 ? -5.741 9.335 20.134 1.00 52.97 83 SER A O 1
ATOM 609 N N . ILE A 1 84 ? -4.706 7.800 18.877 1.00 57.28 84 ILE A N 1
ATOM 610 C CA . ILE A 1 84 ? -5.879 7.568 18.029 1.00 57.28 84 ILE A CA 1
ATOM 611 C C . ILE A 1 84 ? -6.819 6.691 18.834 1.00 57.28 84 ILE A C 1
ATOM 613 O O . ILE A 1 84 ? -6.494 5.541 19.118 1.00 57.28 84 ILE A O 1
ATOM 617 N N . THR A 1 85 ? -7.958 7.262 19.214 1.00 55.03 85 THR A N 1
ATOM 618 C CA . THR A 1 85 ? -9.057 6.537 19.840 1.00 55.03 85 THR A CA 1
ATOM 619 C C . THR A 1 85 ? -9.705 5.670 18.775 1.00 55.03 85 THR A C 1
ATOM 621 O O . THR A 1 85 ? -10.416 6.171 17.900 1.00 55.03 85 THR A O 1
ATOM 624 N N . ILE A 1 86 ?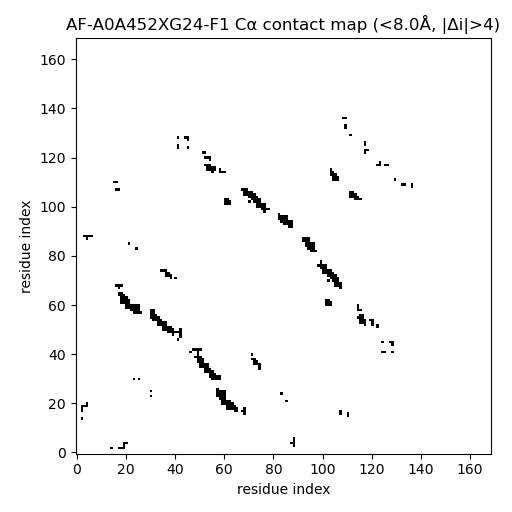 -9.430 4.372 18.821 1.00 58.62 86 ILE A N 1
ATOM 625 C CA . ILE A 1 86 ? -10.102 3.404 17.963 1.00 58.62 86 ILE A CA 1
ATOM 626 C C . ILE A 1 86 ? -11.470 3.138 18.604 1.00 58.62 86 ILE A C 1
ATOM 628 O O . ILE A 1 86 ? -11.519 2.682 19.746 1.00 58.62 86 ILE A O 1
ATOM 632 N N . PRO A 1 87 ? -12.598 3.444 17.938 1.00 52.16 87 PRO A N 1
ATOM 633 C CA . PRO A 1 87 ? -13.899 3.066 18.463 1.00 52.16 87 PRO A CA 1
ATOM 634 C C . PRO A 1 87 ? -14.010 1.541 18.419 1.00 52.16 87 PRO A C 1
ATOM 636 O O . PRO A 1 87 ? -14.157 0.957 17.343 1.00 52.16 87 PRO A O 1
ATOM 639 N N . SER A 1 88 ? -13.917 0.903 19.584 1.00 50.47 88 SER A N 1
ATOM 640 C CA . SER A 1 88 ? -14.173 -0.527 19.709 1.00 50.47 88 SER A CA 1
ATOM 641 C C . SER A 1 88 ? -15.641 -0.813 19.370 1.00 50.47 88 SER A C 1
ATOM 643 O O . SER A 1 88 ? -16.531 -0.014 19.676 1.00 50.47 88 SER A O 1
ATOM 645 N N . ALA A 1 89 ? -15.903 -1.934 18.693 1.00 54.78 89 ALA A N 1
ATOM 646 C CA . ALA A 1 89 ? -17.236 -2.292 18.191 1.00 54.78 89 ALA A CA 1
ATOM 647 C C . ALA A 1 89 ? -18.279 -2.512 19.311 1.00 54.78 89 ALA A C 1
ATOM 649 O O . ALA A 1 89 ? -19.475 -2.565 19.035 1.00 54.78 89 ALA A O 1
ATOM 650 N N . GLU A 1 90 ? -17.838 -2.579 20.567 1.00 50.00 90 GLU A N 1
ATOM 651 C CA . GLU A 1 90 ? -18.638 -2.876 21.752 1.00 50.00 90 GLU A CA 1
ATOM 652 C C . GLU A 1 90 ? -18.347 -1.836 22.853 1.00 50.00 90 GLU A C 1
ATOM 654 O O . GLU A 1 90 ? -17.641 -2.110 23.810 1.00 50.00 90 GLU A O 1
ATOM 659 N N . GLY A 1 91 ? -18.866 -0.614 22.707 1.00 51.66 91 GLY A N 1
ATOM 660 C CA . GLY A 1 91 ? -19.295 0.266 23.810 1.00 51.66 91 GLY A CA 1
ATOM 661 C C . GLY A 1 91 ? -18.308 0.807 24.863 1.00 51.66 91 GLY A C 1
ATOM 662 O O . GLY A 1 91 ? -18.527 1.931 25.303 1.00 51.66 91 GLY A O 1
ATOM 663 N N . VAL A 1 92 ? -17.269 0.105 25.308 1.00 50.19 92 VAL A N 1
ATOM 664 C CA . VAL A 1 92 ? -16.330 0.575 26.338 1.00 50.19 92 VAL A CA 1
ATOM 665 C C . VAL A 1 92 ? -14.995 -0.138 26.142 1.00 50.19 92 VAL A C 1
ATOM 667 O O . VAL A 1 92 ? -14.873 -1.298 26.499 1.00 50.19 92 VAL A O 1
ATOM 670 N N . GLU A 1 93 ? -14.034 0.564 25.543 1.00 44.12 93 GLU A N 1
ATOM 671 C CA . GLU A 1 93 ? -12.599 0.586 25.876 1.00 44.12 93 GLU A CA 1
ATOM 672 C C . GL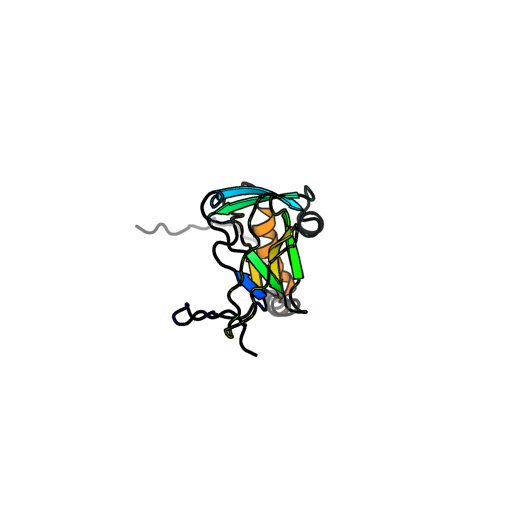U A 1 93 ? -11.882 1.397 24.784 1.00 44.12 93 GLU A C 1
ATOM 674 O O . GLU A 1 93 ? -11.876 1.047 23.603 1.00 44.12 93 GLU A O 1
ATOM 679 N N . GLU A 1 94 ? -11.367 2.564 25.176 1.00 51.62 94 GLU A N 1
ATOM 680 C CA . GLU A 1 94 ? -10.619 3.476 24.312 1.00 51.62 94 GLU A CA 1
ATOM 681 C C . GLU A 1 94 ? -9.171 2.982 24.207 1.00 51.62 94 GLU A C 1
ATOM 683 O O . GLU A 1 94 ? -8.308 3.387 24.988 1.00 51.62 94 GLU A O 1
ATOM 688 N N . GLU A 1 95 ? -8.884 2.085 23.263 1.00 54.62 95 GLU A N 1
ATOM 689 C CA . GLU A 1 95 ? -7.498 1.690 23.018 1.00 54.62 95 GLU A CA 1
ATOM 690 C C . GLU A 1 95 ? -6.746 2.803 22.292 1.00 54.62 95 GLU A C 1
ATOM 692 O O . GLU A 1 95 ? -7.090 3.233 21.186 1.00 54.62 95 GLU A O 1
ATOM 697 N N . VAL A 1 96 ? -5.695 3.278 22.954 1.00 59.94 96 VAL A N 1
ATOM 698 C CA . VAL A 1 96 ? -4.764 4.252 22.410 1.00 59.94 96 VAL A CA 1
ATOM 699 C C . VAL A 1 96 ? -3.735 3.520 21.556 1.00 59.94 96 VAL A C 1
ATOM 701 O O . VAL A 1 96 ? -2.900 2.782 22.079 1.00 59.94 96 VAL A O 1
ATOM 704 N N . TYR A 1 97 ? -3.726 3.777 20.248 1.00 67.62 97 TYR A N 1
ATOM 705 C CA . TYR A 1 97 ? -2.634 3.310 19.393 1.00 67.62 97 TYR A CA 1
ATOM 706 C C . TYR A 1 97 ? -1.352 4.111 19.689 1.00 67.62 97 TYR A C 1
ATOM 708 O O . TYR A 1 97 ? -1.221 5.261 19.272 1.00 67.62 97 TYR A O 1
ATOM 716 N N . THR A 1 98 ? -0.410 3.513 20.427 1.00 65.25 98 THR A N 1
ATOM 717 C CA . THR A 1 98 ? 0.848 4.146 20.884 1.00 65.25 98 THR A CA 1
ATOM 718 C C . THR A 1 98 ? 2.086 3.758 20.070 1.00 65.25 98 THR A C 1
ATOM 720 O O . THR A 1 98 ? 3.200 4.106 20.456 1.00 65.25 98 THR A O 1
ATOM 723 N N . LYS A 1 99 ? 1.944 3.019 18.963 1.00 74.50 99 LYS A N 1
ATOM 724 C CA . LYS A 1 99 ? 3.116 2.558 18.204 1.00 74.50 99 LYS A CA 1
ATOM 725 C C . LYS A 1 99 ? 3.744 3.701 17.398 1.00 74.50 99 LYS A C 1
ATOM 727 O O . LYS A 1 99 ? 3.052 4.427 16.687 1.00 74.50 99 LYS A O 1
ATOM 732 N N . ASP A 1 100 ? 5.076 3.755 17.411 1.00 81.38 100 ASP A N 1
ATOM 733 C CA . ASP A 1 100 ? 5.887 4.691 16.610 1.00 81.38 100 ASP A CA 1
ATOM 734 C C . ASP A 1 100 ? 5.817 4.421 15.099 1.00 81.38 100 ASP A C 1
ATOM 736 O O . ASP A 1 100 ? 6.266 5.228 14.281 1.00 81.38 100 ASP A O 1
ATOM 740 N N . ARG A 1 101 ? 5.297 3.255 14.712 1.00 86.88 101 ARG A N 1
ATOM 741 C CA . ARG A 1 101 ? 5.186 2.798 13.330 1.00 86.88 101 ARG A CA 1
ATOM 742 C C . ARG A 1 101 ? 3.802 2.241 13.064 1.00 86.88 101 ARG A C 1
ATOM 744 O O . ARG A 1 101 ? 3.115 1.748 13.962 1.00 86.88 101 ARG A O 1
ATOM 751 N N . VAL A 1 102 ? 3.402 2.321 11.807 1.00 88.94 102 VAL A N 1
ATOM 752 C CA . VAL A 1 102 ? 2.122 1.809 11.341 1.00 88.94 102 VAL A CA 1
ATOM 753 C C . VAL A 1 102 ? 2.290 1.054 10.037 1.00 88.94 102 VAL A C 1
ATOM 755 O O . VAL A 1 102 ? 3.112 1.424 9.198 1.00 88.94 102 VAL A O 1
ATOM 758 N N . ILE A 1 103 ? 1.518 -0.015 9.876 1.00 92.38 103 ILE A N 1
ATOM 759 C CA . ILE A 1 103 ? 1.588 -0.871 8.700 1.00 92.38 103 ILE A CA 1
ATOM 760 C C . ILE A 1 103 ? 0.902 -0.154 7.533 1.00 92.38 103 ILE A C 1
ATOM 762 O O . ILE A 1 103 ? -0.220 0.349 7.654 1.00 92.38 103 ILE A O 1
ATOM 766 N N . VAL A 1 104 ? 1.599 -0.094 6.398 1.00 92.44 104 VAL A N 1
ATOM 767 C CA . VAL A 1 104 ? 1.152 0.642 5.203 1.00 92.44 104 VAL A CA 1
ATOM 768 C C . VAL A 1 104 ? 1.219 -0.174 3.918 1.00 92.44 104 VAL A C 1
ATOM 770 O O . VAL A 1 104 ? 0.678 0.270 2.910 1.00 92.44 104 VAL A O 1
ATOM 773 N N . ALA A 1 105 ? 1.839 -1.354 3.930 1.00 94.25 105 ALA A N 1
ATOM 774 C CA . ALA A 1 105 ? 1.701 -2.328 2.854 1.00 94.25 105 ALA A CA 1
ATOM 775 C C . ALA A 1 105 ? 1.697 -3.752 3.403 1.00 94.25 105 ALA A C 1
ATOM 777 O O . ALA A 1 105 ? 2.517 -4.091 4.260 1.00 94.25 105 ALA A O 1
ATOM 778 N N . VAL A 1 106 ? 0.797 -4.576 2.875 1.00 94.25 106 VAL A N 1
ATOM 779 C CA . VAL A 1 106 ? 0.642 -5.984 3.247 1.00 94.25 106 VAL A CA 1
ATOM 780 C C . VAL A 1 106 ? 0.323 -6.843 2.034 1.00 94.25 106 VAL A C 1
ATOM 782 O O . VAL A 1 106 ? -0.231 -6.361 1.042 1.00 94.25 106 VAL A O 1
ATOM 785 N N . ARG A 1 107 ? 0.624 -8.133 2.141 1.00 92.75 107 ARG A N 1
ATOM 786 C CA . ARG A 1 107 ? 0.273 -9.153 1.159 1.00 92.75 107 ARG A CA 1
ATOM 787 C C . ARG A 1 107 ? -0.386 -10.344 1.838 1.00 92.75 107 ARG A C 1
ATOM 789 O O . ARG A 1 107 ? 0.078 -10.805 2.871 1.00 92.75 107 ARG A O 1
ATOM 796 N N . GLN A 1 108 ? -1.415 -10.894 1.204 1.00 91.31 108 GLN A N 1
ATOM 797 C CA . GLN A 1 108 ? -1.987 -12.189 1.564 1.00 91.31 108 GLN A CA 1
ATOM 798 C C . GLN A 1 108 ? -2.287 -12.975 0.289 1.00 91.31 108 GLN A C 1
ATOM 800 O O . GLN A 1 108 ? -3.159 -12.603 -0.494 1.00 91.31 108 GLN A O 1
ATOM 805 N N . GLY A 1 109 ? -1.530 -14.046 0.042 1.00 88.88 109 GLY A N 1
ATOM 806 C CA . GLY A 1 109 ? -1.648 -14.827 -1.191 1.00 88.88 109 GLY A CA 1
ATOM 807 C C . GLY A 1 109 ? -1.422 -13.975 -2.448 1.00 88.88 109 GLY A C 1
ATOM 808 O O . GLY A 1 109 ? -0.318 -13.466 -2.671 1.00 88.88 109 GLY A O 1
ATOM 809 N N . ASN A 1 110 ? -2.471 -13.837 -3.265 1.00 89.00 110 ASN A N 1
ATOM 810 C CA . ASN A 1 110 ? -2.510 -13.029 -4.489 1.00 89.00 110 ASN A CA 1
ATOM 811 C C . ASN A 1 110 ? -3.080 -11.611 -4.280 1.00 89.00 110 ASN A C 1
ATOM 813 O O . ASN A 1 110 ? -3.291 -10.889 -5.252 1.00 89.00 110 ASN A O 1
ATOM 817 N N . ILE A 1 111 ? -3.334 -11.203 -3.036 1.00 91.56 111 ILE A N 1
ATOM 818 C CA . ILE A 1 111 ? -3.835 -9.870 -2.699 1.00 91.56 111 ILE A CA 1
ATOM 819 C C . ILE A 1 111 ? -2.674 -9.021 -2.188 1.00 91.56 111 ILE A C 1
ATOM 821 O O . ILE A 1 111 ? -1.972 -9.409 -1.254 1.00 91.56 111 ILE A O 1
ATOM 825 N N . LEU A 1 112 ? -2.492 -7.854 -2.801 1.00 93.19 112 LEU A N 1
ATOM 826 C CA . LEU A 1 112 ? -1.579 -6.804 -2.360 1.00 93.19 112 LEU A CA 1
ATOM 827 C C . LEU A 1 112 ? -2.404 -5.587 -1.952 1.00 93.19 112 LEU A C 1
ATOM 829 O O . LEU A 1 112 ? -3.256 -5.138 -2.719 1.00 93.19 112 LEU A O 1
ATOM 833 N N . ALA A 1 113 ? -2.133 -5.037 -0.772 1.00 93.38 113 ALA A N 1
ATOM 834 C CA . ALA A 1 113 ? -2.753 -3.803 -0.314 1.00 93.38 113 ALA A CA 1
ATOM 835 C C . ALA A 1 113 ? -1.690 -2.792 0.113 1.00 93.38 113 ALA A C 1
ATOM 837 O O . ALA A 1 113 ? -0.788 -3.113 0.887 1.00 93.38 113 ALA A O 1
ATOM 838 N N . THR A 1 114 ? -1.830 -1.555 -0.363 1.00 94.50 114 THR A N 1
ATOM 839 C CA . THR A 1 114 ? -0.995 -0.411 0.013 1.00 94.50 114 THR A CA 1
ATOM 840 C C . THR A 1 114 ? -1.878 0.738 0.496 1.00 94.50 114 THR A C 1
ATOM 842 O O . THR A 1 114 ? -2.928 1.023 -0.074 1.00 94.50 114 THR A O 1
ATOM 845 N N . ALA A 1 115 ? -1.454 1.416 1.558 1.00 91.56 115 ALA A N 1
ATOM 846 C CA . ALA A 1 115 ? -2.103 2.613 2.090 1.00 91.56 115 ALA A CA 1
ATOM 847 C C . ALA A 1 115 ? -1.595 3.912 1.433 1.00 91.56 115 ALA A C 1
ATOM 849 O O . ALA A 1 115 ? -2.129 4.990 1.689 1.00 91.56 115 ALA A O 1
ATOM 850 N N . PHE A 1 116 ? -0.556 3.810 0.605 1.00 92.56 116 PHE A N 1
ATOM 851 C CA . PHE A 1 116 ? 0.007 4.888 -0.204 1.00 92.56 116 PHE A CA 1
ATOM 852 C C . PHE A 1 116 ? -0.260 4.646 -1.692 1.00 92.56 116 PHE A C 1
ATOM 854 O O . PHE A 1 116 ? -0.715 3.573 -2.093 1.00 92.56 116 PHE A O 1
ATOM 861 N N . HIS A 1 117 ? 0.078 5.656 -2.485 1.00 93.31 117 HIS A N 1
ATOM 862 C CA . HIS A 1 117 ? -0.096 5.723 -3.927 1.00 93.31 117 HIS A CA 1
ATOM 863 C C . HIS A 1 117 ? 1.236 5.479 -4.661 1.00 93.31 117 HIS A C 1
ATOM 865 O O . HIS A 1 117 ? 1.970 6.440 -4.925 1.00 93.31 117 HIS A O 1
ATOM 871 N N . PRO A 1 118 ? 1.614 4.218 -4.959 1.00 92.69 118 PRO A N 1
ATOM 872 C CA . PRO A 1 118 ? 2.841 3.921 -5.702 1.00 92.69 118 PRO A CA 1
ATOM 873 C C . PRO A 1 118 ? 2.840 4.519 -7.118 1.00 92.69 118 PRO A C 1
ATOM 875 O O . PRO A 1 118 ? 3.902 4.837 -7.649 1.00 92.69 118 PRO A O 1
ATOM 878 N N . GLU A 1 119 ? 1.665 4.710 -7.722 1.00 93.56 119 GLU A N 1
ATOM 879 C CA . GLU A 1 119 ? 1.458 5.272 -9.061 1.00 93.56 119 GLU A CA 1
ATOM 880 C C . GLU A 1 119 ? 1.818 6.755 -9.170 1.00 93.56 119 GLU A C 1
ATOM 882 O O . GLU A 1 119 ? 2.094 7.251 -10.260 1.00 93.56 119 GLU A O 1
ATOM 887 N N . LEU A 1 120 ? 1.847 7.468 -8.041 1.00 92.44 120 LEU A N 1
ATOM 888 C CA . LEU A 1 120 ? 2.247 8.876 -7.984 1.00 92.44 120 LEU A CA 1
ATOM 889 C C . LEU A 1 120 ? 3.768 9.050 -7.886 1.00 92.44 120 LEU A C 1
ATOM 891 O O . LEU A 1 120 ? 4.263 10.154 -7.661 1.00 92.44 120 LEU A O 1
ATOM 895 N N . THR A 1 121 ? 4.521 7.965 -8.060 1.00 90.44 121 THR A N 1
ATOM 896 C CA . THR A 1 121 ? 5.981 7.961 -8.076 1.00 90.44 121 THR A CA 1
ATOM 897 C C . THR A 1 121 ? 6.499 7.386 -9.389 1.00 90.44 121 THR A C 1
ATOM 899 O O . THR A 1 121 ? 5.811 6.642 -10.081 1.00 90.44 121 THR A O 1
ATOM 902 N N . SER A 1 122 ? 7.746 7.698 -9.735 1.00 89.88 122 SER A N 1
ATOM 903 C CA . SER A 1 122 ? 8.432 7.069 -10.869 1.00 89.88 122 SER A CA 1
ATOM 904 C C . SER A 1 122 ? 8.966 5.663 -10.552 1.00 89.88 122 SER A C 1
ATOM 906 O O . SER A 1 122 ? 9.605 5.049 -11.405 1.00 89.88 122 SER A O 1
ATOM 908 N N . ASP A 1 123 ? 8.775 5.166 -9.325 1.00 91.31 123 ASP A N 1
ATOM 909 C CA . ASP A 1 123 ? 9.257 3.857 -8.892 1.00 91.31 123 ASP A CA 1
ATOM 910 C C . ASP A 1 123 ? 8.228 2.769 -9.230 1.00 91.31 123 ASP A C 1
ATOM 912 O O . ASP A 1 123 ? 7.211 2.586 -8.561 1.00 91.31 123 ASP A O 1
ATOM 916 N N . CYS A 1 124 ? 8.507 2.011 -10.289 1.00 91.88 124 CYS A N 1
ATOM 917 C CA . CYS A 1 124 ? 7.611 0.954 -10.752 1.00 91.88 124 CYS A CA 1
ATOM 918 C C . CYS A 1 124 ? 7.755 -0.371 -9.987 1.00 91.88 124 CYS A C 1
ATOM 920 O O . CYS A 1 124 ? 7.088 -1.336 -10.360 1.00 91.88 124 CYS A O 1
ATOM 922 N N . ARG A 1 125 ? 8.610 -0.475 -8.958 1.00 92.44 125 ARG A N 1
ATOM 923 C CA . ARG A 1 125 ? 8.888 -1.766 -8.303 1.00 92.44 125 ARG A CA 1
ATOM 924 C C . ARG A 1 125 ? 7.658 -2.380 -7.645 1.00 92.44 125 ARG A C 1
ATOM 926 O O . ARG A 1 125 ? 7.437 -3.568 -7.811 1.00 92.44 125 ARG A O 1
ATOM 933 N N . TRP A 1 126 ? 6.801 -1.585 -7.002 1.00 93.19 126 TRP A N 1
ATOM 934 C CA . TRP A 1 126 ? 5.531 -2.081 -6.448 1.00 93.19 126 TRP A CA 1
ATOM 935 C C . TRP A 1 126 ? 4.606 -2.681 -7.512 1.00 93.19 126 TRP A C 1
ATOM 937 O O . TRP A 1 126 ? 3.973 -3.707 -7.280 1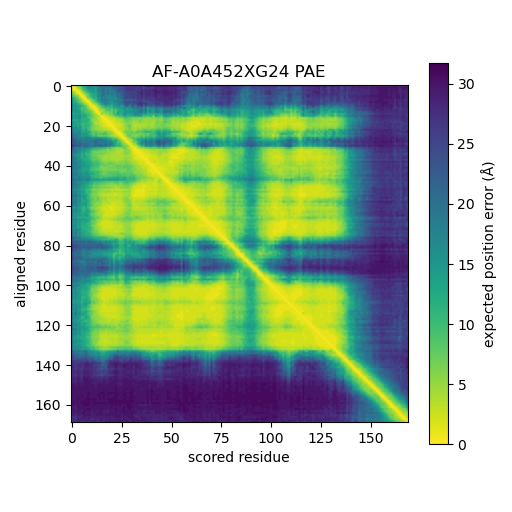.00 93.19 126 TRP A O 1
ATOM 947 N N . HIS A 1 127 ? 4.560 -2.066 -8.696 1.00 92.50 127 HIS A N 1
ATOM 948 C CA . HIS A 1 127 ? 3.762 -2.560 -9.815 1.00 92.50 127 HIS A CA 1
ATOM 949 C C . HIS A 1 127 ? 4.339 -3.860 -10.381 1.00 92.50 127 HIS A C 1
ATOM 951 O O . HIS A 1 127 ? 3.586 -4.787 -10.662 1.00 92.50 127 HIS A O 1
ATOM 957 N N . ARG A 1 128 ? 5.667 -3.950 -10.527 1.00 91.38 128 ARG A N 1
ATOM 958 C CA . ARG A 1 128 ? 6.329 -5.186 -10.973 1.00 91.38 128 ARG A CA 1
ATOM 959 C C . ARG A 1 128 ? 6.146 -6.315 -9.969 1.00 91.38 128 ARG A C 1
ATOM 961 O O . ARG A 1 128 ? 5.711 -7.389 -10.362 1.00 91.38 128 ARG A O 1
ATOM 968 N N . PHE A 1 129 ? 6.321 -6.014 -8.685 1.00 91.44 129 PHE A N 1
ATOM 969 C CA . PHE A 1 129 ? 6.067 -6.952 -7.603 1.00 91.44 129 PHE A CA 1
ATOM 970 C C . PHE A 1 129 ? 4.642 -7.507 -7.660 1.00 91.44 129 PHE A C 1
ATOM 972 O O . PHE A 1 129 ? 4.455 -8.718 -7.593 1.00 91.44 129 PHE A O 1
ATOM 979 N N . PHE A 1 130 ? 3.641 -6.645 -7.860 1.00 91.38 130 PHE A N 1
ATOM 980 C CA . PHE A 1 130 ? 2.256 -7.078 -8.036 1.00 91.38 130 PHE A CA 1
ATOM 981 C C . PHE A 1 130 ? 2.068 -8.002 -9.250 1.00 91.38 130 PHE A C 1
ATOM 983 O O . PHE A 1 130 ? 1.398 -9.025 -9.141 1.00 91.38 130 PHE A O 1
ATOM 990 N N . LEU A 1 131 ? 2.674 -7.680 -10.397 1.00 90.19 131 LEU A N 1
ATOM 991 C CA . LEU A 1 131 ? 2.605 -8.526 -11.595 1.00 90.19 131 LEU A CA 1
ATOM 992 C C . LEU A 1 131 ? 3.301 -9.881 -11.395 1.00 90.19 131 LEU A C 1
ATOM 994 O O . LEU A 1 131 ? 2.858 -10.894 -11.935 1.00 90.19 131 LEU A O 1
ATOM 998 N N . ASP A 1 132 ? 4.367 -9.918 -10.602 1.00 87.69 132 ASP A N 1
ATOM 999 C CA . ASP A 1 132 ? 5.106 -11.142 -10.303 1.00 87.69 132 ASP A CA 1
ATOM 1000 C C . ASP A 1 132 ? 4.389 -12.045 -9.288 1.00 87.69 132 ASP A C 1
ATOM 1002 O O . ASP A 1 132 ? 4.585 -13.263 -9.309 1.00 87.69 132 ASP A O 1
ATOM 1006 N N . MET A 1 133 ? 3.472 -11.506 -8.475 1.00 85.25 133 MET A N 1
ATOM 1007 C CA . MET A 1 133 ? 2.622 -12.314 -7.585 1.00 85.25 133 MET A CA 1
ATOM 1008 C C . MET A 1 133 ? 1.752 -13.336 -8.345 1.00 85.25 133 MET A C 1
ATOM 1010 O O . MET A 1 133 ? 1.438 -14.401 -7.802 1.00 85.25 133 MET A O 1
ATOM 1014 N N . ASP A 1 134 ? 1.397 -13.066 -9.605 1.00 68.38 134 ASP A N 1
ATOM 1015 C CA . ASP A 1 134 ? 0.626 -13.992 -10.452 1.00 68.38 134 ASP A CA 1
ATOM 1016 C C . ASP A 1 134 ? 1.447 -15.239 -10.839 1.00 68.38 134 ASP A C 1
ATOM 1018 O O . ASP A 1 134 ? 0.942 -16.361 -10.912 1.00 68.38 134 ASP A O 1
ATOM 1022 N N . LYS A 1 135 ? 2.769 -15.081 -10.977 1.00 63.53 135 LYS A N 1
ATOM 1023 C CA . LYS A 1 135 ? 3.684 -16.184 -11.308 1.00 63.53 135 LYS A CA 1
ATOM 1024 C C . LYS A 1 135 ? 3.880 -17.142 -10.130 1.00 63.53 135 LYS A C 1
ATOM 1026 O O . LYS A 1 135 ? 4.092 -18.336 -10.336 1.00 63.53 135 LYS A O 1
ATOM 1031 N N . GLU A 1 136 ? 3.789 -16.636 -8.901 1.00 59.97 136 GLU A N 1
ATOM 1032 C CA . GLU A 1 136 ? 3.942 -17.427 -7.671 1.00 59.97 136 GLU A CA 1
ATOM 1033 C C . GLU A 1 136 ? 2.667 -18.207 -7.303 1.00 59.97 136 GLU A C 1
ATOM 1035 O O . GLU A 1 136 ? 2.748 -19.277 -6.699 1.00 59.97 136 GLU A O 1
ATOM 1040 N N . SER A 1 137 ? 1.488 -17.710 -7.690 1.00 55.22 137 SER A N 1
ATOM 1041 C CA . SER A 1 137 ? 0.191 -18.326 -7.365 1.00 55.22 137 SER A CA 1
ATOM 1042 C C . SER A 1 13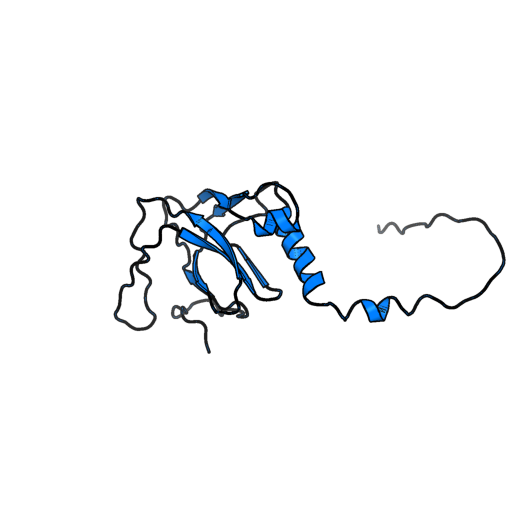7 ? -0.225 -19.452 -8.327 1.00 55.22 137 SER A C 1
ATOM 1044 O O . SER A 1 137 ? -1.062 -20.286 -7.974 1.00 55.22 137 SER A O 1
ATOM 1046 N N . HIS A 1 138 ? 0.435 -19.578 -9.485 1.00 49.75 138 HIS A N 1
ATOM 1047 C CA . HIS A 1 138 ? 0.230 -20.676 -10.436 1.00 49.75 138 HIS A CA 1
ATOM 1048 C C . HIS A 1 138 ? 1.529 -21.385 -10.880 1.00 49.75 138 HIS A C 1
ATOM 1050 O O . HIS A 1 138 ? 1.894 -21.328 -12.055 1.00 49.75 138 HIS A O 1
ATOM 1056 N N . PRO A 1 139 ? 2.166 -22.224 -10.036 1.00 49.34 139 PRO A N 1
ATOM 1057 C CA . PRO A 1 139 ? 3.255 -23.093 -10.495 1.00 49.34 139 PRO A CA 1
ATOM 1058 C C . PRO A 1 139 ? 2.800 -24.246 -11.424 1.00 49.34 139 PRO A C 1
ATOM 1060 O O . PRO A 1 139 ? 3.635 -25.032 -11.867 1.00 49.34 139 PRO A O 1
ATOM 1063 N N . LYS A 1 140 ? 1.494 -24.407 -11.718 1.00 42.16 140 LYS A N 1
ATOM 1064 C CA . LYS A 1 140 ? 0.955 -25.595 -12.427 1.00 42.16 140 LYS A CA 1
ATOM 1065 C C . LYS A 1 140 ? -0.065 -25.365 -13.551 1.00 42.16 140 LYS A C 1
ATOM 1067 O O . LYS A 1 140 ? -0.410 -26.338 -14.212 1.00 42.16 140 LYS A O 1
ATOM 1072 N N . ALA A 1 141 ? -0.539 -24.146 -13.813 1.00 48.88 141 ALA A N 1
ATOM 1073 C CA . ALA A 1 141 ? -1.535 -23.937 -14.878 1.00 48.88 141 ALA A CA 1
ATOM 1074 C C . ALA A 1 141 ? -0.903 -23.682 -16.261 1.00 48.88 141 ALA A C 1
ATOM 1076 O O . ALA A 1 141 ? -1.444 -24.109 -17.277 1.00 48.88 141 ALA A O 1
ATOM 1077 N N . PHE A 1 142 ? 0.275 -23.048 -16.314 1.00 45.19 142 PHE A N 1
ATOM 1078 C CA . PHE A 1 142 ? 0.888 -22.646 -17.586 1.00 45.19 142 PHE A CA 1
ATOM 1079 C C . PHE A 1 142 ? 1.716 -23.746 -18.274 1.00 45.19 142 PHE A C 1
ATOM 1081 O O . PHE A 1 142 ? 1.899 -23.701 -19.489 1.00 45.19 142 PHE A O 1
ATOM 1088 N N . SER A 1 143 ? 2.177 -24.777 -17.551 1.00 44.19 143 SER A N 1
ATOM 1089 C CA . SER A 1 143 ? 2.951 -25.873 -18.164 1.00 44.19 143 SER A CA 1
ATOM 1090 C C . SER A 1 143 ? 2.102 -26.807 -19.037 1.00 44.19 143 SER A C 1
ATOM 1092 O O . SER A 1 143 ? 2.649 -27.503 -19.889 1.00 44.19 143 SER A O 1
ATOM 1094 N N . ALA A 1 144 ? 0.774 -26.794 -18.878 1.00 48.81 144 ALA A N 1
ATOM 1095 C CA . ALA A 1 144 ? -0.138 -27.616 -19.672 1.00 48.81 144 ALA A CA 1
ATOM 1096 C C . ALA A 1 144 ? -0.422 -27.038 -21.073 1.00 48.81 144 ALA A C 1
ATOM 1098 O O . ALA A 1 144 ? -0.777 -27.789 -21.978 1.00 48.81 144 ALA A O 1
ATOM 1099 N N . LEU A 1 145 ? -0.240 -25.728 -21.283 1.00 48.88 145 LEU A N 1
ATOM 1100 C CA . LEU A 1 145 ? -0.510 -25.082 -22.576 1.00 48.88 145 LEU A CA 1
ATOM 1101 C C . LEU A 1 145 ? 0.706 -25.102 -23.517 1.00 48.88 145 LEU A C 1
ATOM 1103 O O . LEU A 1 145 ? 0.536 -25.174 -24.734 1.00 48.88 145 LEU A O 1
ATOM 1107 N N . SER A 1 146 ? 1.927 -25.145 -22.973 1.00 46.66 146 SER A N 1
ATOM 1108 C CA . SER A 1 146 ? 3.174 -25.148 -23.758 1.00 46.66 146 SER A CA 1
ATOM 1109 C C . SER A 1 146 ? 3.500 -26.481 -24.450 1.00 46.66 146 SER A C 1
ATOM 1111 O O . SER A 1 146 ? 4.439 -26.544 -25.238 1.00 46.66 146 SER A O 1
ATOM 1113 N N . LEU A 1 147 ? 2.742 -27.552 -24.190 1.00 48.44 147 LEU A N 1
ATOM 1114 C CA . LEU A 1 147 ? 2.996 -28.895 -24.740 1.00 48.44 147 LEU A CA 1
ATOM 1115 C C . LEU A 1 147 ? 2.207 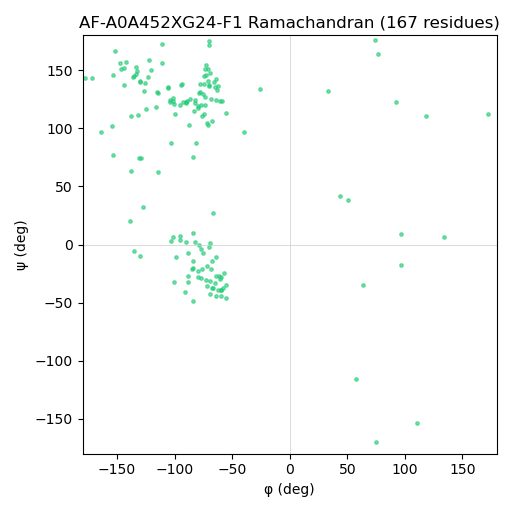-29.226 -26.021 1.00 48.44 147 LEU A C 1
ATOM 1117 O O . LEU A 1 147 ? 2.328 -30.337 -26.529 1.00 48.44 147 LEU A O 1
ATOM 1121 N N . SER A 1 148 ? 1.429 -28.291 -26.581 1.00 48.53 148 SER A N 1
ATOM 1122 C CA . SER A 1 148 ? 0.585 -28.573 -27.760 1.00 48.53 148 SER A CA 1
ATOM 1123 C C . SER A 1 148 ? 1.111 -28.054 -29.108 1.00 48.53 148 SER A C 1
ATOM 1125 O O . SER A 1 148 ? 0.481 -28.294 -30.136 1.00 48.53 148 SER A O 1
ATOM 1127 N N . SER A 1 149 ? 2.296 -27.437 -29.169 1.00 47.53 149 SER A N 1
ATOM 1128 C CA . SER A 1 149 ? 2.899 -26.981 -30.434 1.00 47.53 149 SER A CA 1
ATOM 1129 C C . SER A 1 149 ? 4.191 -27.727 -30.773 1.00 47.53 149 SER A C 1
ATOM 1131 O O . SER A 1 149 ? 5.267 -27.138 -30.836 1.00 47.53 149 SER A O 1
ATOM 1133 N N . SER A 1 150 ? 4.118 -29.041 -30.982 1.00 46.69 150 SER A N 1
ATOM 1134 C CA . SER A 1 150 ? 5.204 -29.805 -31.617 1.00 46.69 150 SER A CA 1
ATOM 1135 C C . SER A 1 150 ? 4.656 -31.048 -32.305 1.00 46.69 150 SER A C 1
ATOM 1137 O O . SER A 1 150 ? 4.745 -32.155 -31.788 1.00 46.69 150 SER A O 1
ATOM 1139 N N . SER A 1 151 ? 4.050 -30.857 -33.478 1.00 44.81 151 SER A N 1
ATOM 1140 C CA . SER A 1 151 ? 3.848 -31.913 -34.478 1.00 44.81 151 SER A CA 1
ATOM 1141 C C . SER A 1 151 ? 3.493 -31.293 -35.830 1.00 44.81 151 SER A C 1
ATOM 1143 O O . SER A 1 151 ? 2.328 -30.973 -36.070 1.00 44.81 151 SER A O 1
ATOM 1145 N N . ARG A 1 152 ? 4.492 -31.134 -36.710 1.00 38.22 152 ARG A N 1
ATOM 1146 C CA . ARG A 1 152 ? 4.436 -31.589 -38.112 1.00 38.22 152 ARG A CA 1
ATOM 1147 C C . ARG A 1 152 ? 5.738 -31.312 -38.864 1.00 38.22 152 ARG A C 1
ATOM 1149 O O . ARG A 1 152 ? 6.412 -30.312 -38.648 1.00 38.22 152 ARG A O 1
ATOM 1156 N N . ASP A 1 153 ? 6.041 -32.275 -39.716 1.00 36.62 153 ASP A N 1
ATOM 1157 C CA . ASP A 1 153 ? 7.293 -32.544 -40.399 1.00 36.62 153 ASP A CA 1
ATOM 1158 C C . ASP A 1 153 ? 7.678 -31.556 -41.514 1.00 36.62 153 ASP A C 1
ATOM 1160 O O . ASP A 1 153 ? 6.835 -30.983 -42.195 1.00 36.62 153 ASP A O 1
ATOM 1164 N N . SER A 1 154 ? 8.997 -31.437 -41.689 1.00 42.50 154 SER A N 1
ATOM 1165 C CA . SER A 1 154 ? 9.796 -31.434 -42.926 1.00 42.50 154 SER A CA 1
ATOM 1166 C C . SER A 1 154 ? 9.265 -30.852 -44.256 1.00 42.50 154 SER A C 1
ATOM 1168 O O . SER A 1 154 ? 8.286 -31.315 -44.828 1.00 42.50 154 SER A O 1
ATOM 1170 N N . ALA A 1 155 ? 10.160 -30.038 -44.842 1.00 41.91 155 ALA A N 1
ATOM 1171 C CA . ALA A 1 155 ? 10.434 -29.805 -46.272 1.00 41.91 155 ALA A CA 1
ATOM 1172 C C . ALA A 1 155 ? 9.698 -28.664 -47.013 1.00 41.91 155 ALA A C 1
ATOM 1174 O O . ALA A 1 155 ? 8.486 -28.670 -47.182 1.00 41.91 155 ALA A O 1
ATOM 1175 N N . GLY A 1 156 ? 10.499 -27.753 -47.593 1.00 34.59 156 GLY A N 1
ATOM 1176 C CA . GLY A 1 156 ? 10.114 -26.888 -48.721 1.00 34.59 156 GLY A CA 1
ATOM 1177 C C . GLY A 1 156 ? 10.153 -25.385 -48.426 1.00 34.59 156 GLY A C 1
ATOM 1178 O O . GLY A 1 156 ? 9.332 -24.868 -47.679 1.00 34.59 156 GLY A O 1
ATOM 1179 N N . GLY A 1 157 ? 11.105 -24.662 -49.024 1.00 41.22 157 GLY A N 1
ATOM 1180 C CA . GLY A 1 157 ? 11.226 -23.209 -48.873 1.00 41.22 157 GLY A CA 1
ATOM 1181 C C . GLY A 1 157 ? 10.164 -22.407 -49.635 1.00 41.22 157 GLY A C 1
ATOM 1182 O O . GLY A 1 157 ? 9.730 -22.822 -50.702 1.00 41.22 157 GLY A O 1
ATOM 1183 N N . SER A 1 158 ? 9.805 -21.222 -49.128 1.00 36.50 158 SER A N 1
ATOM 1184 C CA . SER A 1 158 ? 9.424 -20.046 -49.930 1.00 36.50 158 SER A CA 1
ATOM 1185 C C . SER A 1 158 ? 9.270 -18.795 -49.049 1.00 36.50 158 SER A C 1
ATOM 1187 O O . SER A 1 158 ? 8.818 -18.864 -47.913 1.00 36.50 158 SER A O 1
ATOM 1189 N N . LYS A 1 159 ? 9.683 -17.666 -49.629 1.00 41.50 159 LYS A N 1
ATOM 1190 C CA . LYS A 1 159 ? 9.684 -16.260 -49.189 1.00 41.50 159 LYS A CA 1
ATOM 1191 C C . LYS A 1 159 ? 8.624 -15.844 -48.151 1.00 41.50 159 LYS A C 1
ATOM 1193 O O . LYS A 1 159 ? 7.428 -16.046 -48.343 1.00 41.50 159 LYS A O 1
ATOM 1198 N N . THR A 1 160 ? 9.081 -15.112 -47.135 1.00 39.41 160 THR A N 1
ATOM 1199 C CA . THR A 1 160 ? 8.260 -14.318 -46.213 1.00 39.41 160 THR A CA 1
ATOM 1200 C C . THR A 1 160 ? 7.476 -13.241 -46.976 1.00 39.41 160 THR A C 1
ATOM 1202 O O . THR A 1 160 ? 8.055 -12.416 -47.682 1.00 39.41 160 THR A O 1
ATOM 1205 N N . LYS A 1 161 ? 6.145 -13.237 -46.845 1.00 52.28 161 LYS A N 1
ATOM 1206 C CA . LYS A 1 161 ? 5.312 -12.065 -47.155 1.00 52.28 161 LYS A CA 1
ATOM 1207 C C . LYS A 1 161 ? 5.098 -11.270 -45.859 1.00 52.28 161 LYS A C 1
ATOM 1209 O O . LYS A 1 161 ? 4.872 -11.904 -44.828 1.00 52.28 161 LYS A O 1
ATOM 1214 N N . PRO A 1 162 ? 5.176 -9.929 -45.879 1.00 46.00 162 PRO A N 1
ATOM 1215 C CA . PRO A 1 162 ? 4.870 -9.122 -44.706 1.00 46.00 162 PRO A CA 1
ATOM 1216 C C . PRO A 1 162 ? 3.362 -9.159 -44.423 1.00 46.00 162 PRO A C 1
ATOM 1218 O O . PRO A 1 162 ? 2.549 -9.170 -45.346 1.00 46.00 162 PRO A O 1
ATOM 1221 N N . PHE A 1 163 ? 3.018 -9.234 -43.138 1.00 49.22 163 PHE A N 1
ATOM 1222 C CA . PHE A 1 163 ? 1.649 -9.195 -42.635 1.00 49.22 163 PHE A CA 1
ATOM 1223 C C . PHE A 1 163 ? 1.053 -7.801 -42.846 1.00 49.22 163 PHE A C 1
ATOM 1225 O O . PHE A 1 163 ? 1.629 -6.812 -42.398 1.00 49.22 163 PHE A O 1
ATOM 1232 N N . ASP A 1 164 ? -0.098 -7.750 -43.508 1.00 55.12 164 ASP A N 1
ATOM 1233 C CA . ASP A 1 164 ? -0.917 -6.549 -43.658 1.00 55.12 164 ASP A CA 1
ATOM 1234 C C . ASP A 1 164 ? -1.887 -6.483 -42.466 1.00 55.12 164 ASP A C 1
ATOM 1236 O O . ASP A 1 164 ? -2.604 -7.453 -42.197 1.00 55.12 164 ASP A O 1
ATOM 1240 N N . LEU A 1 165 ? -1.867 -5.384 -41.708 1.00 67.25 165 LEU A N 1
ATOM 1241 C CA . LEU A 1 165 ? -2.782 -5.155 -40.584 1.00 67.25 165 LEU A CA 1
ATOM 1242 C C . LEU A 1 165 ? -3.998 -4.348 -41.068 1.00 67.25 165 LEU A C 1
ATOM 1244 O O . LEU A 1 165 ? -3.816 -3.371 -41.795 1.00 67.25 165 LEU A O 1
ATOM 1248 N N . PRO A 1 166 ? -5.230 -4.700 -40.657 1.00 56.00 166 PRO A N 1
ATOM 1249 C CA . PRO A 1 166 ? -6.419 -3.972 -41.075 1.00 56.00 166 PRO A CA 1
ATOM 1250 C C . PRO A 1 166 ? -6.514 -2.618 -40.360 1.00 56.00 166 PRO A C 1
ATOM 1252 O O . PRO A 1 166 ? -6.475 -2.541 -39.131 1.00 56.00 166 PRO A O 1
ATOM 1255 N N . ILE A 1 167 ? -6.667 -1.556 -41.149 1.00 52.53 167 ILE A N 1
ATOM 1256 C CA . ILE A 1 167 ? -7.066 -0.226 -40.682 1.00 52.53 167 ILE A CA 1
ATOM 1257 C C . ILE A 1 167 ? -8.593 -0.238 -40.564 1.00 52.53 167 ILE A C 1
ATOM 1259 O O . ILE A 1 167 ? -9.280 -0.577 -41.527 1.00 52.53 167 ILE A O 1
ATOM 1263 N N . PHE A 1 168 ? -9.117 0.095 -39.387 1.00 51.22 168 PHE A N 1
ATOM 1264 C CA . PHE A 1 168 ? -10.545 0.337 -39.186 1.00 51.22 168 PHE A CA 1
ATOM 1265 C C . PHE A 1 168 ? -10.822 1.829 -39.430 1.00 51.22 168 PHE A C 1
ATOM 1267 O O . PHE A 1 168 ? -10.171 2.665 -38.800 1.00 51.22 168 PHE A O 1
ATOM 1274 N N . GLU A 1 169 ? -11.722 2.131 -40.374 1.00 54.00 169 GLU A N 1
ATOM 1275 C CA . GLU A 1 169 ? -12.287 3.477 -40.609 1.00 54.00 169 GLU A CA 1
ATOM 1276 C C . GLU A 1 169 ? -13.248 3.907 -39.493 1.00 54.00 169 GLU A C 1
ATOM 1278 O O . GLU A 1 169 ? -13.982 3.035 -38.967 1.00 54.00 169 GLU A O 1
#

pLDDT: mean 71.47, std 19.64, range [34.31, 94.5]